Protein AF-A0A2V1BWE8-F1 (afdb_monomer)

Solvent-accessible surface area (backbone atoms only — not comparable to full-atom values): 7478 Å² total; per-residue (Å²): 135,86,76,76,65,82,49,94,51,62,99,53,79,58,57,73,49,48,70,70,67,67,55,88,80,83,88,71,53,94,85,69,56,86,77,51,71,65,48,52,50,46,50,53,45,42,48,61,70,50,48,47,54,54,51,49,56,52,59,59,64,39,34,48,98,87,66,50,73,55,59,67,68,60,49,45,49,52,49,52,51,44,38,73,65,61,58,48,68,69,42,48,49,56,49,47,53,55,51,43,51,57,38,49,76,74,64,41,69,82,42,75,86,59,66,65,85,87,81,117

Mean predicted aligned error: 5.53 Å

Radius of gyration: 17.34 Å; Cα contacts (8 Å, |Δi|>4): 64; chains: 1; bounding box: 42×36×48 Å

pLDDT: mean 88.16, std 9.38, range [48.22, 97.56]

Secondary structure (DSSP, 8-state):
-----S-TTTT---HHHIIIII-------TT-PPPPHHHHHHHHHIIIIIIHHHHHHHHHHTB-TTSPBPPHHHHHHHHHHHHHHHSSHHHHHHHHHHHHHHHHHTT-GGGTT---TT--

Sequence (120 aa):
MEADTRGQRWGWADFLEWDKMIGTVLVVRQDKKALTSPQVEALAKFCRFELCPAMGELSESFYDSSGEKRDEKDIQKAKEEFIKTRVGKEAFEKYFNTFKEQKLDIGDGAWEYAVSPYWL

Structure (mmCIF, N/CA/C/O backbone):
data_AF-A0A2V1BWE8-F1
#
_entry.id   AF-A0A2V1BWE8-F1
#
loop_
_atom_site.group_PDB
_atom_site.id
_atom_site.type_symbol
_atom_site.label_atom_id
_atom_site.label_alt_id
_atom_site.label_comp_id
_atom_site.label_asym_id
_atom_site.label_entity_id
_atom_site.label_seq_id
_atom_site.pdbx_PDB_ins_code
_atom_site.Cartn_x
_atom_site.Cartn_y
_atom_site.Cartn_z
_atom_site.occupancy
_atom_site.B_iso_or_equiv
_atom_site.auth_seq_id
_atom_site.auth_comp_id
_atom_site.auth_asym_id
_atom_site.auth_atom_id
_atom_site.pdbx_PDB_model_num
ATOM 1 N N . MET A 1 1 ? 12.390 -1.426 6.947 1.00 48.22 1 MET A N 1
ATOM 2 C CA . MET A 1 1 ? 12.119 -2.606 6.106 1.00 48.22 1 MET A CA 1
ATOM 3 C C . MET A 1 1 ? 12.724 -2.288 4.757 1.00 48.22 1 MET A C 1
ATOM 5 O O . MET A 1 1 ? 12.282 -1.328 4.142 1.00 48.22 1 MET A O 1
ATOM 9 N N . GLU A 1 2 ? 13.796 -2.970 4.370 1.00 56.38 2 GLU A N 1
ATOM 10 C CA . GLU A 1 2 ? 14.345 -2.830 3.020 1.00 56.38 2 GLU A CA 1
ATOM 11 C C . GLU A 1 2 ? 13.552 -3.774 2.120 1.00 56.38 2 GLU A C 1
ATOM 13 O O . GLU A 1 2 ? 13.494 -4.975 2.378 1.00 56.38 2 GLU A O 1
ATOM 18 N N . ALA A 1 3 ? 12.849 -3.221 1.135 1.00 67.00 3 ALA A N 1
ATOM 19 C CA . ALA A 1 3 ? 12.175 -4.027 0.131 1.00 67.00 3 ALA A CA 1
ATOM 20 C C . ALA A 1 3 ? 13.211 -4.468 -0.909 1.00 67.00 3 ALA A C 1
ATOM 22 O O . ALA A 1 3 ? 13.966 -3.635 -1.414 1.00 67.00 3 ALA A O 1
ATOM 23 N N . ASP A 1 4 ? 13.244 -5.762 -1.228 1.00 74.00 4 ASP A N 1
ATOM 24 C CA . ASP A 1 4 ? 14.089 -6.267 -2.308 1.00 74.00 4 ASP A CA 1
ATOM 25 C C . ASP A 1 4 ? 13.578 -5.719 -3.640 1.00 74.00 4 ASP A C 1
ATOM 27 O O . ASP A 1 4 ? 12.518 -6.099 -4.128 1.00 74.00 4 ASP A O 1
ATOM 31 N N . THR A 1 5 ? 14.333 -4.790 -4.210 1.00 74.31 5 THR A N 1
ATOM 32 C CA . THR A 1 5 ? 14.067 -4.139 -5.497 1.00 74.31 5 THR A CA 1
ATOM 33 C C . THR A 1 5 ? 14.746 -4.848 -6.668 1.00 74.31 5 THR A C 1
ATOM 35 O O . THR A 1 5 ? 14.326 -4.682 -7.817 1.00 74.31 5 THR A O 1
ATOM 38 N N . ARG A 1 6 ? 15.743 -5.692 -6.377 1.00 72.94 6 ARG A N 1
ATOM 39 C CA . ARG A 1 6 ? 16.595 -6.373 -7.362 1.00 72.94 6 ARG A CA 1
ATOM 40 C C . ARG A 1 6 ? 16.030 -7.720 -7.801 1.00 72.94 6 ARG A C 1
ATOM 42 O O . ARG A 1 6 ? 16.449 -8.249 -8.828 1.00 72.94 6 ARG A O 1
ATOM 49 N N . GLY A 1 7 ? 15.078 -8.272 -7.051 1.00 70.94 7 GLY A N 1
ATOM 50 C CA . GLY A 1 7 ? 14.381 -9.498 -7.416 1.00 70.94 7 GLY A CA 1
ATOM 51 C C . GLY A 1 7 ? 13.729 -9.417 -8.803 1.00 70.94 7 GLY A C 1
ATOM 52 O O . GLY A 1 7 ? 12.993 -8.479 -9.120 1.00 70.94 7 GLY A O 1
ATOM 53 N N .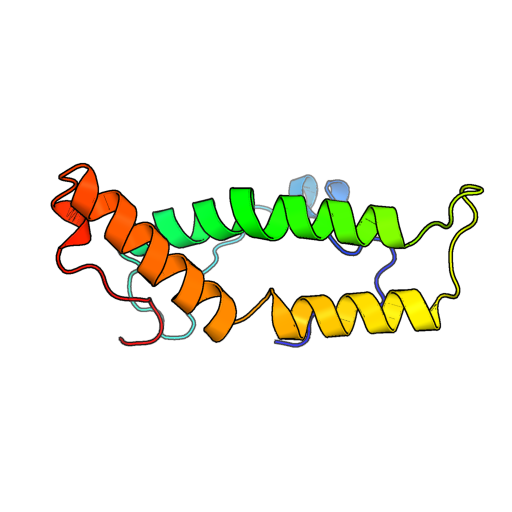 GLN A 1 8 ? 13.944 -10.449 -9.626 1.00 66.69 8 GLN A N 1
ATOM 54 C CA . GLN A 1 8 ? 13.317 -10.580 -10.953 1.00 66.69 8 GLN A CA 1
ATOM 55 C C . GLN A 1 8 ? 11.786 -10.698 -10.889 1.00 66.69 8 GLN A C 1
ATOM 57 O O . GLN A 1 8 ? 11.110 -10.462 -11.885 1.00 66.69 8 GLN A O 1
ATOM 62 N N . ARG A 1 9 ? 11.237 -11.045 -9.720 1.00 70.00 9 ARG A N 1
ATOM 63 C CA . ARG A 1 9 ? 9.796 -11.196 -9.465 1.00 70.00 9 ARG A CA 1
ATOM 64 C C . ARG A 1 9 ? 9.221 -10.046 -8.640 1.00 70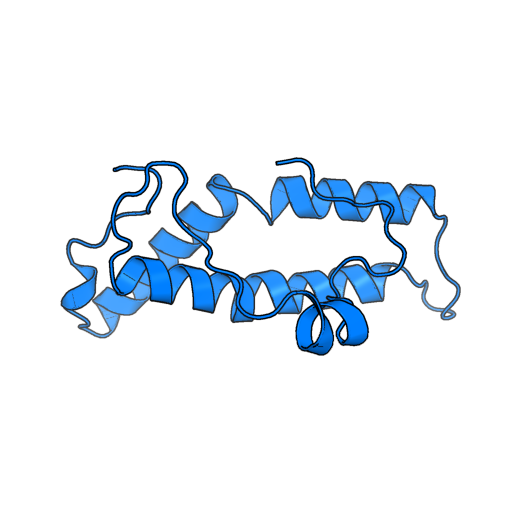.00 9 ARG A C 1
ATOM 66 O O . ARG A 1 9 ? 8.266 -10.232 -7.898 1.00 70.00 9 ARG A O 1
ATOM 73 N N . TRP A 1 10 ? 9.817 -8.860 -8.732 1.00 73.06 10 TRP A N 1
ATOM 74 C CA . TRP A 1 10 ? 9.333 -7.683 -8.014 1.00 73.06 10 TRP A CA 1
ATOM 75 C C . TRP A 1 10 ? 7.833 -7.450 -8.266 1.00 73.06 10 TRP A C 1
ATOM 77 O O . TRP A 1 10 ? 7.396 -7.438 -9.415 1.00 73.06 10 TRP A O 1
ATOM 87 N N . GLY A 1 11 ? 7.054 -7.303 -7.191 1.00 70.75 11 GLY A N 1
ATOM 88 C CA . GLY A 1 11 ? 5.592 -7.166 -7.253 1.00 70.75 11 GLY A CA 1
ATOM 89 C C . GLY A 1 11 ? 4.808 -8.485 -7.328 1.00 70.75 11 GLY A C 1
ATOM 90 O O . GLY A 1 11 ? 3.581 -8.454 -7.267 1.00 70.75 11 GLY A O 1
ATOM 91 N N . TRP A 1 12 ? 5.484 -9.635 -7.401 1.00 73.12 12 TRP A N 1
ATOM 92 C CA . TRP A 1 12 ? 4.863 -10.958 -7.471 1.00 73.12 12 TRP A CA 1
ATOM 93 C C . TRP A 1 12 ? 5.369 -11.868 -6.354 1.00 73.12 12 TRP A C 1
ATOM 95 O O . TRP A 1 12 ? 6.567 -11.952 -6.086 1.00 73.12 12 TRP A O 1
ATOM 105 N N . ALA A 1 13 ? 4.451 -12.596 -5.723 1.00 74.12 13 ALA A N 1
ATOM 106 C CA . ALA A 1 13 ? 4.822 -13.702 -4.853 1.00 74.12 13 ALA A CA 1
ATOM 107 C C . ALA A 1 13 ? 5.234 -14.910 -5.708 1.00 74.12 13 ALA A C 1
ATOM 109 O O . ALA A 1 13 ? 4.624 -15.188 -6.744 1.00 74.12 13 ALA A O 1
ATOM 110 N N . ASP A 1 14 ? 6.253 -15.655 -5.277 1.00 79.44 14 ASP A N 1
ATOM 111 C CA . ASP A 1 14 ? 6.498 -16.988 -5.827 1.00 79.44 14 ASP A CA 1
ATOM 112 C C . ASP A 1 14 ? 5.386 -17.928 -5.353 1.00 79.44 14 ASP A C 1
ATOM 114 O O . ASP A 1 14 ? 5.486 -18.508 -4.280 1.00 79.44 14 ASP A O 1
ATOM 118 N N . PHE A 1 15 ? 4.321 -18.091 -6.136 1.00 74.62 15 PHE A N 1
ATOM 119 C CA . PHE A 1 15 ? 3.197 -18.945 -5.744 1.00 74.62 15 PHE A CA 1
ATOM 120 C C . PHE A 1 15 ? 3.600 -20.399 -5.466 1.00 74.62 15 PHE A C 1
ATOM 122 O O . PHE A 1 15 ? 2.961 -21.053 -4.650 1.00 74.62 15 PHE A O 1
ATOM 129 N N . LEU A 1 16 ? 4.661 -20.929 -6.090 1.00 80.50 16 LEU A N 1
ATOM 130 C CA . LEU A 1 16 ? 5.110 -22.291 -5.786 1.00 80.50 16 LEU A CA 1
ATOM 131 C C . LEU A 1 16 ? 5.681 -22.383 -4.373 1.00 80.50 16 LEU A C 1
ATOM 133 O O . LEU A 1 16 ? 5.454 -23.380 -3.695 1.00 80.50 16 LEU A O 1
ATOM 137 N N . GLU A 1 17 ? 6.398 -21.357 -3.931 1.00 82.75 17 GLU A N 1
ATOM 138 C CA . GLU A 1 17 ? 6.963 -21.291 -2.587 1.00 82.75 17 GLU A CA 1
ATOM 139 C C . GLU A 1 17 ? 5.904 -20.875 -1.553 1.00 82.75 17 GLU A C 1
ATOM 141 O O . GLU A 1 17 ? 5.725 -21.538 -0.529 1.00 82.75 17 GLU A O 1
ATOM 146 N N . TRP A 1 18 ? 5.145 -19.822 -1.853 1.00 79.31 18 TRP A N 1
ATOM 147 C CA . TRP A 1 18 ? 4.166 -19.227 -0.949 1.00 79.31 18 TRP A CA 1
ATOM 148 C C . TRP A 1 18 ? 2.938 -20.117 -0.726 1.00 79.31 18 TRP A C 1
ATOM 150 O O . TRP A 1 18 ? 2.541 -20.278 0.426 1.00 79.31 18 TRP A O 1
ATOM 160 N N . ASP A 1 19 ? 2.391 -20.769 -1.762 1.00 77.31 19 ASP A N 1
ATOM 161 C CA . ASP A 1 19 ? 1.211 -21.632 -1.583 1.00 77.31 19 ASP A CA 1
ATOM 162 C C . ASP A 1 19 ? 1.567 -23.034 -1.073 1.00 77.31 19 ASP A C 1
ATOM 164 O O . ASP A 1 19 ? 0.754 -23.658 -0.389 1.00 77.31 19 ASP A O 1
ATOM 168 N N . LYS A 1 20 ? 2.749 -23.573 -1.413 1.00 80.00 20 LYS A N 1
ATOM 169 C CA . LYS A 1 20 ? 3.077 -24.984 -1.114 1.00 80.00 20 LYS A CA 1
ATOM 170 C C . LYS A 1 20 ? 4.012 -25.180 0.072 1.00 80.00 20 LYS A C 1
ATOM 172 O O . LYS A 1 20 ? 3.932 -26.229 0.704 1.00 80.00 20 LYS A O 1
ATOM 177 N N . MET A 1 21 ? 4.907 -24.230 0.347 1.00 83.38 21 MET A N 1
ATOM 178 C CA . MET A 1 21 ? 5.994 -24.421 1.317 1.00 83.38 21 MET A CA 1
ATOM 179 C C . MET A 1 21 ? 5.848 -23.539 2.557 1.00 83.38 21 MET A C 1
ATOM 181 O O . MET A 1 21 ? 6.009 -24.035 3.669 1.00 83.38 21 MET A O 1
ATOM 185 N N . ILE A 1 22 ? 5.552 -22.246 2.384 1.00 80.62 22 ILE A N 1
ATOM 186 C CA . ILE A 1 22 ? 5.542 -21.270 3.490 1.00 80.62 22 ILE A CA 1
ATOM 187 C C . ILE A 1 22 ? 4.300 -21.431 4.386 1.00 80.62 22 ILE A C 1
ATOM 189 O O . ILE A 1 22 ? 4.386 -21.235 5.599 1.00 80.62 22 ILE A O 1
ATOM 193 N N . GLY A 1 23 ? 3.158 -21.834 3.819 1.00 79.94 23 GLY A N 1
ATOM 194 C CA . GLY A 1 23 ? 1.907 -21.989 4.563 1.00 79.94 23 GLY A CA 1
ATOM 195 C C . GLY A 1 23 ? 1.317 -20.646 5.015 1.00 79.94 23 GLY A C 1
ATOM 196 O O . GLY A 1 23 ? 1.433 -19.633 4.328 1.00 79.94 23 GLY A O 1
ATOM 197 N N . THR A 1 24 ? 0.640 -20.621 6.167 1.00 81.56 24 THR A N 1
ATOM 198 C CA . THR A 1 24 ? -0.059 -19.418 6.650 1.00 81.56 24 THR A CA 1
ATOM 199 C C . THR A 1 24 ? 0.912 -18.362 7.174 1.00 81.56 24 THR A C 1
ATOM 201 O O . THR A 1 24 ? 1.599 -18.579 8.172 1.00 81.56 24 THR A O 1
ATOM 204 N N . VAL A 1 25 ? 0.884 -17.169 6.576 1.00 77.50 25 VAL A N 1
ATOM 205 C CA . VAL A 1 25 ? 1.633 -16.002 7.060 1.00 77.50 25 VAL A CA 1
ATOM 206 C C . VAL A 1 25 ? 0.733 -15.100 7.895 1.00 77.50 25 VAL A C 1
ATOM 208 O O . VAL A 1 25 ? -0.272 -14.574 7.419 1.00 77.50 25 VAL A O 1
ATOM 211 N N . LEU A 1 26 ? 1.114 -14.902 9.156 1.00 79.38 26 LEU A N 1
ATOM 212 C CA . LEU A 1 26 ? 0.448 -13.972 10.062 1.00 79.38 26 LEU A CA 1
ATOM 213 C C . LEU A 1 26 ? 1.198 -12.641 10.069 1.00 79.38 26 LEU A C 1
ATOM 215 O O . LEU A 1 26 ? 2.315 -12.544 10.575 1.00 79.38 26 LEU A O 1
ATOM 219 N N . VAL A 1 27 ? 0.564 -11.605 9.526 1.00 75.25 27 VAL A N 1
ATOM 220 C CA . VAL A 1 27 ? 1.078 -10.236 9.596 1.00 75.25 27 VAL A CA 1
ATOM 221 C C . VAL A 1 27 ? 0.527 -9.582 10.855 1.00 75.25 27 VAL A C 1
ATOM 223 O O . VAL A 1 27 ? -0.683 -9.440 11.017 1.00 75.25 27 VAL A O 1
ATOM 226 N N . VAL A 1 28 ? 1.423 -9.185 11.754 1.00 82.31 28 VAL A N 1
ATOM 227 C CA . VAL A 1 28 ? 1.075 -8.497 13.001 1.00 82.31 28 VAL A CA 1
ATOM 228 C C . VAL A 1 28 ? 1.698 -7.110 13.018 1.00 82.31 28 V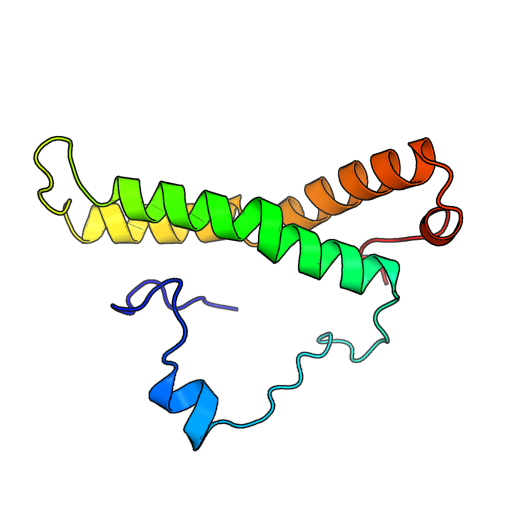AL A C 1
ATOM 230 O O . VAL A 1 28 ? 2.783 -6.896 12.472 1.00 82.31 28 VAL A O 1
ATOM 233 N N . ARG A 1 29 ? 1.034 -6.157 13.678 1.00 86.62 29 ARG A N 1
ATOM 234 C CA . ARG A 1 29 ? 1.670 -4.877 14.000 1.00 86.62 29 ARG A CA 1
ATOM 235 C C . ARG A 1 29 ? 2.936 -5.126 14.816 1.00 86.62 29 ARG A C 1
ATOM 237 O O . ARG A 1 29 ? 2.960 -5.995 15.688 1.00 86.62 29 ARG A O 1
ATOM 244 N N . GLN A 1 30 ? 3.967 -4.322 14.570 1.00 84.62 30 GLN A N 1
ATOM 245 C CA . GLN A 1 30 ? 5.257 -4.440 15.255 1.00 84.62 30 GLN A CA 1
ATOM 246 C C . GLN A 1 30 ? 5.131 -4.292 16.781 1.00 84.62 30 GLN A C 1
ATOM 248 O O . GLN A 1 30 ? 5.822 -4.977 17.531 1.00 84.62 30 GLN A O 1
ATOM 253 N N . ASP A 1 31 ? 4.219 -3.436 17.238 1.00 89.00 31 ASP A N 1
ATOM 254 C CA . ASP A 1 31 ? 3.919 -3.207 18.655 1.00 89.00 31 ASP A CA 1
ATOM 255 C C . ASP A 1 31 ? 2.956 -4.240 19.265 1.00 89.00 31 ASP A C 1
ATOM 257 O O . ASP A 1 31 ? 2.609 -4.140 20.441 1.00 89.00 31 ASP A O 1
ATOM 261 N N . LYS A 1 32 ? 2.520 -5.232 18.476 1.00 88.06 32 LYS A N 1
ATOM 262 C CA . LYS A 1 32 ? 1.573 -6.292 18.853 1.00 88.06 32 LYS A CA 1
ATOM 263 C C . LYS A 1 32 ? 0.211 -5.784 19.336 1.00 88.06 32 LYS A C 1
ATOM 265 O O . LYS A 1 32 ? -0.546 -6.554 19.928 1.00 88.06 32 LYS A O 1
ATOM 270 N N . LYS A 1 33 ? -0.132 -4.518 19.086 1.00 87.25 33 LYS A N 1
ATOM 271 C CA . LYS A 1 33 ? -1.473 -4.008 19.380 1.00 87.25 33 LYS A CA 1
ATOM 272 C C . LYS A 1 33 ? -2.476 -4.568 18.379 1.00 87.25 33 LYS A C 1
ATOM 274 O O . LYS A 1 33 ? -2.136 -4.887 17.238 1.00 87.25 33 LYS A O 1
ATOM 279 N N . ALA A 1 34 ? -3.728 -4.670 18.813 1.00 88.94 34 ALA A N 1
ATOM 280 C CA . ALA A 1 34 ? -4.813 -5.066 17.932 1.00 88.94 34 ALA A CA 1
ATOM 281 C C . ALA A 1 34 ? -4.994 -4.034 16.806 1.00 88.94 34 ALA A C 1
ATOM 283 O O . ALA A 1 34 ? -4.890 -2.824 17.024 1.00 88.94 34 ALA A O 1
ATOM 284 N N . LEU A 1 35 ? -5.272 -4.524 15.599 1.00 90.19 35 LEU A N 1
ATOM 285 C CA . LEU A 1 35 ? -5.795 -3.701 14.515 1.00 90.19 35 LEU A CA 1
ATOM 286 C C . LEU A 1 35 ? -7.313 -3.623 14.654 1.00 90.19 35 LEU A C 1
ATOM 288 O O . LEU A 1 35 ? -7.970 -4.639 14.883 1.00 90.19 35 LEU A O 1
ATOM 292 N N . THR A 1 36 ? -7.870 -2.427 14.508 1.00 92.56 36 THR A N 1
ATOM 293 C CA . THR A 1 36 ? -9.325 -2.246 14.455 1.00 92.56 36 THR 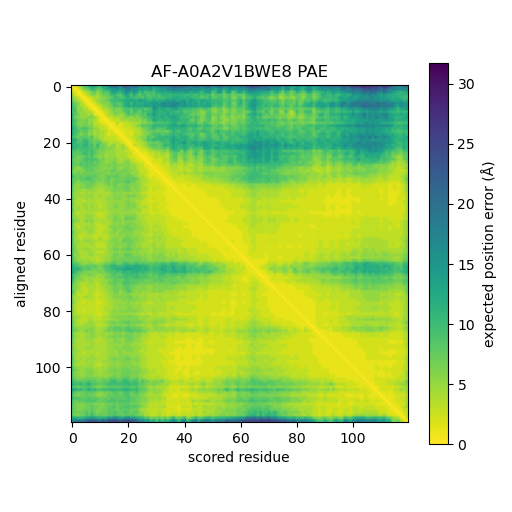A CA 1
ATOM 294 C C . THR A 1 36 ? -9.862 -2.600 13.067 1.00 92.56 36 THR A C 1
ATOM 296 O O . THR A 1 36 ? -9.117 -2.566 12.084 1.00 92.56 36 THR A O 1
ATOM 299 N N . SER A 1 37 ? -11.161 -2.896 12.950 1.00 93.19 37 SER A N 1
ATOM 300 C CA . SER A 1 37 ? -11.776 -3.189 11.646 1.00 93.19 37 SER A CA 1
ATOM 301 C C . SER A 1 37 ? -11.549 -2.075 10.607 1.00 93.19 37 SER A C 1
ATOM 303 O O . SER A 1 37 ? -11.125 -2.414 9.503 1.00 93.19 37 SER A O 1
ATOM 305 N N . PRO A 1 38 ? -11.692 -0.768 10.933 1.00 95.19 38 PRO A N 1
ATOM 306 C CA . PRO A 1 38 ? -11.356 0.312 9.997 1.00 95.19 38 PRO A CA 1
ATOM 307 C C . PRO A 1 38 ? -9.892 0.313 9.538 1.00 95.19 38 PRO A C 1
ATOM 309 O O . PRO A 1 38 ? -9.604 0.586 8.376 1.00 95.19 38 PRO A O 1
ATOM 312 N N . GLN A 1 39 ? -8.946 -0.027 10.422 1.00 93.81 39 GLN A N 1
ATOM 313 C CA . GLN A 1 39 ? -7.523 -0.096 10.0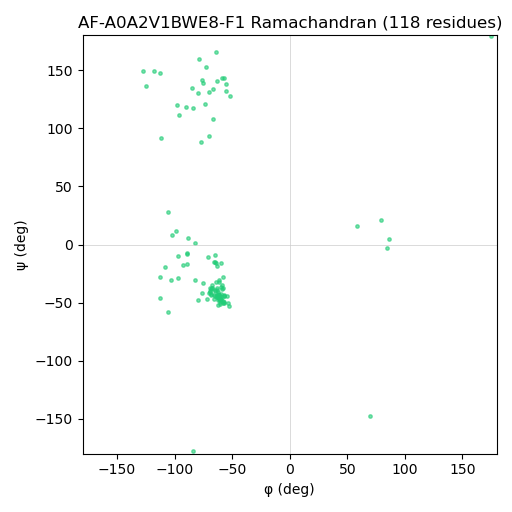65 1.00 93.81 39 GLN A CA 1
ATOM 314 C C . GLN A 1 39 ? -7.238 -1.246 9.097 1.00 93.81 39 GLN A C 1
ATOM 316 O O . GLN A 1 39 ? -6.503 -1.059 8.128 1.00 93.81 39 GLN A O 1
ATOM 321 N N . VAL A 1 40 ? -7.834 -2.418 9.339 1.00 92.62 40 VAL A N 1
ATOM 322 C CA . VAL A 1 40 ? -7.718 -3.571 8.433 1.00 92.62 40 VAL A CA 1
ATOM 323 C C . VAL A 1 40 ? -8.371 -3.264 7.088 1.00 92.62 40 VAL A C 1
ATOM 325 O O . VAL A 1 40 ? -7.774 -3.536 6.047 1.00 92.62 40 VAL A O 1
ATOM 328 N N . GLU A 1 41 ? -9.563 -2.663 7.095 1.00 95.25 41 GLU A N 1
ATOM 329 C CA . GLU A 1 41 ? -10.261 -2.283 5.869 1.00 95.25 41 GLU A CA 1
ATOM 330 C C . GLU A 1 41 ? -9.439 -1.278 5.055 1.00 95.25 41 GLU A C 1
ATOM 332 O O . GLU A 1 41 ? -9.179 -1.530 3.879 1.00 95.25 41 GLU A O 1
ATOM 337 N N . ALA A 1 42 ? -8.970 -0.188 5.672 1.00 96.12 42 ALA A N 1
ATOM 338 C CA . ALA A 1 42 ? -8.133 0.801 4.996 1.00 96.12 42 ALA A CA 1
ATOM 339 C C . ALA A 1 42 ? -6.871 0.167 4.403 1.00 96.12 42 ALA A C 1
ATOM 341 O O . ALA A 1 42 ? -6.534 0.448 3.257 1.00 96.12 42 ALA A O 1
ATOM 342 N N . LEU A 1 43 ? -6.185 -0.709 5.147 1.00 93.75 43 LEU A N 1
ATOM 343 C CA . LEU A 1 43 ? -4.986 -1.389 4.656 1.00 93.75 43 LEU A CA 1
ATOM 344 C C . LEU A 1 43 ? -5.290 -2.276 3.445 1.00 93.75 43 LEU A C 1
ATOM 346 O O . LEU A 1 43 ? -4.601 -2.188 2.429 1.00 93.75 43 LEU A O 1
ATOM 350 N N . ALA A 1 44 ? -6.340 -3.094 3.520 1.00 93.75 44 ALA A N 1
ATOM 351 C CA . ALA A 1 44 ? -6.738 -3.960 2.417 1.00 93.75 44 ALA A CA 1
ATOM 352 C C . ALA A 1 44 ? -7.116 -3.148 1.168 1.00 93.75 44 ALA A C 1
ATOM 354 O O . ALA A 1 44 ? -6.705 -3.486 0.054 1.00 93.75 44 ALA A O 1
ATOM 355 N N . LYS A 1 45 ? -7.868 -2.056 1.348 1.00 96.31 45 LYS A N 1
ATOM 356 C CA . LYS A 1 45 ? -8.287 -1.176 0.255 1.00 96.31 45 LYS A CA 1
ATOM 357 C C . LYS A 1 45 ? -7.112 -0.397 -0.339 1.00 96.31 45 LYS A C 1
ATOM 359 O O . LYS A 1 45 ? -7.007 -0.355 -1.559 1.00 96.31 45 LYS A O 1
ATOM 364 N N . PHE A 1 46 ? -6.191 0.109 0.480 1.00 96.00 46 PHE A N 1
ATOM 365 C CA . PHE A 1 46 ? -4.962 0.760 0.023 1.00 96.00 46 PHE A CA 1
ATOM 366 C C . PHE A 1 46 ? -4.122 -0.179 -0.848 1.00 96.00 46 PHE A C 1
ATOM 368 O O . PHE A 1 46 ? -3.769 0.155 -1.977 1.00 96.00 46 PHE A O 1
ATOM 375 N N . CYS A 1 47 ? -3.869 -1.404 -0.379 1.00 92.88 47 CYS A N 1
ATOM 376 C CA . CYS A 1 47 ? -3.122 -2.388 -1.158 1.00 92.88 47 CYS A CA 1
ATOM 377 C C . CYS A 1 47 ? -3.825 -2.729 -2.481 1.00 92.88 47 CYS A C 1
ATOM 379 O O . CYS A 1 47 ? -3.183 -2.799 -3.529 1.00 92.88 47 CYS A O 1
ATOM 381 N N . ARG A 1 48 ? -5.148 -2.939 -2.445 1.00 93.12 48 ARG A N 1
ATOM 382 C CA . ARG A 1 48 ? -5.912 -3.400 -3.611 1.00 93.12 48 ARG A CA 1
ATOM 383 C C . ARG A 1 48 ? -6.168 -2.311 -4.649 1.00 93.12 48 ARG A C 1
ATOM 385 O O . ARG A 1 48 ? -6.111 -2.619 -5.835 1.00 93.12 48 ARG A O 1
ATOM 392 N N . PHE A 1 49 ? -6.507 -1.102 -4.216 1.00 94.44 49 PHE A N 1
ATOM 393 C CA . PHE A 1 49 ? -7.025 -0.044 -5.087 1.00 94.44 49 PHE A CA 1
ATOM 394 C C . PHE A 1 49 ? -6.034 1.094 -5.331 1.00 94.44 49 PHE A C 1
ATOM 396 O O . PHE A 1 49 ? -6.179 1.771 -6.338 1.00 94.44 49 PHE A O 1
ATOM 403 N N . GLU A 1 50 ? -5.009 1.264 -4.491 1.00 94.25 50 GLU A N 1
ATOM 404 C CA . GLU A 1 50 ? -3.953 2.260 -4.726 1.00 94.25 50 GLU A CA 1
ATOM 405 C C . GLU A 1 50 ? -2.658 1.594 -5.192 1.00 94.25 50 GLU A C 1
ATOM 407 O O . GLU A 1 50 ? -2.155 1.880 -6.278 1.00 94.25 50 GLU A O 1
ATOM 412 N N . LEU A 1 51 ? -2.113 0.670 -4.392 1.00 92.94 51 LEU A N 1
ATOM 413 C CA . LEU A 1 51 ? -0.793 0.103 -4.672 1.00 92.94 51 LEU A CA 1
ATOM 414 C C . LEU A 1 51 ? -0.804 -0.835 -5.877 1.00 92.94 51 LEU A C 1
ATOM 416 O O . LEU A 1 51 ? 0.075 -0.736 -6.725 1.00 92.94 51 LEU A O 1
ATOM 420 N N . CYS A 1 52 ? -1.770 -1.753 -5.958 1.00 90.81 52 CYS A N 1
ATOM 421 C CA . CYS A 1 52 ? -1.813 -2.747 -7.031 1.00 90.81 52 CYS A CA 1
ATOM 422 C C . CYS A 1 52 ? -1.918 -2.111 -8.434 1.00 90.81 52 CYS A C 1
ATOM 424 O O . CYS A 1 52 ? -1.096 -2.473 -9.277 1.00 90.81 52 CYS A O 1
ATOM 426 N N . PRO A 1 53 ? -2.813 -1.134 -8.693 1.00 92.56 53 PRO A N 1
ATOM 427 C CA . PRO A 1 53 ? -2.832 -0.426 -9.973 1.00 92.56 53 PRO A CA 1
ATOM 428 C C . PRO A 1 53 ? -1.537 0.342 -10.249 1.00 92.56 53 PRO A C 1
ATOM 430 O O . PRO A 1 53 ? -0.958 0.187 -11.321 1.00 92.56 53 PRO A O 1
ATOM 433 N N . ALA A 1 54 ? -1.019 1.084 -9.264 1.00 93.69 54 ALA A N 1
ATOM 434 C CA . ALA A 1 54 ? 0.201 1.872 -9.439 1.00 93.69 54 ALA A CA 1
ATOM 435 C C . ALA A 1 54 ? 1.444 0.996 -9.705 1.00 93.69 54 ALA A C 1
ATOM 437 O O . ALA A 1 54 ? 2.344 1.396 -10.441 1.00 93.69 54 ALA A O 1
ATOM 438 N N . MET A 1 55 ? 1.500 -0.215 -9.138 1.00 91.19 55 MET A N 1
ATOM 439 C CA . MET A 1 55 ? 2.532 -1.205 -9.474 1.00 91.19 55 MET A CA 1
ATOM 440 C C . MET A 1 55 ? 2.384 -1.730 -10.908 1.00 91.19 55 MET A C 1
ATOM 442 O O . MET A 1 55 ? 3.397 -2.002 -11.553 1.00 91.19 55 MET A O 1
ATOM 446 N N . GLY A 1 56 ? 1.152 -1.870 -11.408 1.00 90.38 56 GLY A N 1
ATOM 447 C CA . GLY A 1 56 ? 0.874 -2.221 -12.803 1.00 90.38 56 GLY A CA 1
ATOM 448 C C . GLY A 1 56 ? 1.403 -1.159 -13.765 1.00 90.38 56 GLY A C 1
ATOM 449 O O . GLY A 1 56 ? 2.221 -1.474 -14.623 1.00 90.38 56 GLY A O 1
ATOM 450 N N . GLU A 1 57 ? 1.042 0.105 -13.535 1.00 92.81 57 GLU A N 1
ATOM 451 C CA . GLU A 1 57 ? 1.530 1.254 -14.316 1.00 92.81 57 GLU A CA 1
ATOM 452 C C . GLU A 1 57 ? 3.063 1.353 -14.298 1.00 92.81 57 GLU A C 1
ATOM 454 O O . GLU A 1 57 ? 3.704 1.558 -15.331 1.00 92.81 57 GLU A O 1
ATOM 459 N N . LEU A 1 58 ? 3.679 1.153 -13.127 1.00 92.62 58 LEU A N 1
ATOM 460 C CA . LEU A 1 58 ? 5.134 1.112 -13.014 1.00 92.62 58 LEU A CA 1
ATOM 461 C C . LEU A 1 58 ? 5.725 -0.036 -13.843 1.00 92.62 58 LEU A C 1
ATOM 463 O O . LEU A 1 58 ? 6.720 0.163 -14.535 1.00 92.62 58 LEU A O 1
ATOM 467 N N . SER A 1 59 ? 5.123 -1.222 -13.793 1.00 90.06 59 SER A N 1
ATOM 468 C CA . SER A 1 59 ? 5.60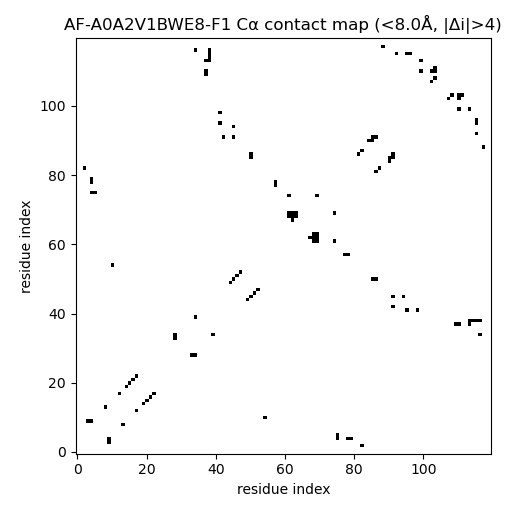6 -2.384 -14.544 1.00 90.06 59 SER A CA 1
ATOM 469 C C . SER A 1 59 ? 5.512 -2.175 -16.055 1.00 90.06 59 SER A C 1
ATOM 471 O O . SER A 1 59 ? 6.432 -2.550 -16.779 1.00 90.06 59 SER A O 1
ATOM 473 N N . GLU A 1 60 ? 4.443 -1.539 -16.535 1.00 90.81 60 GLU A N 1
ATOM 474 C CA . GLU A 1 60 ? 4.293 -1.150 -17.942 1.00 90.81 60 GLU A CA 1
ATOM 475 C C . GLU A 1 60 ? 5.367 -0.137 -18.357 1.00 90.81 60 GLU A C 1
ATOM 477 O O . GLU A 1 60 ? 5.937 -0.242 -19.443 1.00 90.81 60 GLU A O 1
ATOM 482 N N . SER A 1 61 ? 5.730 0.787 -17.460 1.00 91.19 61 SER A N 1
ATOM 483 C CA . SER A 1 61 ? 6.767 1.794 -17.716 1.00 91.19 61 SER A CA 1
ATOM 484 C C . SER A 1 61 ? 8.177 1.219 -17.912 1.00 91.19 61 SER A C 1
ATOM 486 O O . SER A 1 61 ? 9.055 1.920 -18.421 1.00 91.19 61 SER A O 1
ATOM 488 N N . PHE A 1 62 ? 8.413 -0.046 -17.542 1.00 91.94 62 PHE A N 1
ATOM 489 C CA . PHE A 1 62 ? 9.697 -0.727 -17.748 1.00 91.94 62 PHE A CA 1
ATOM 490 C C . PHE A 1 62 ? 9.987 -1.047 -19.212 1.00 91.94 62 PHE A C 1
ATOM 492 O O . PHE A 1 62 ? 11.122 -1.403 -19.530 1.00 91.94 62 PHE A O 1
ATOM 499 N N . TYR A 1 63 ? 9.000 -0.899 -20.090 1.00 92.62 63 TYR A N 1
ATOM 500 C CA . TYR A 1 63 ? 9.142 -1.088 -21.525 1.00 92.62 63 TYR A CA 1
ATOM 501 C C . TYR A 1 63 ? 8.961 0.254 -22.239 1.00 92.62 63 TYR A C 1
ATOM 503 O O . TYR A 1 63 ? 8.264 1.155 -21.762 1.00 92.62 63 TYR A O 1
ATOM 511 N N . ASP A 1 64 ? 9.657 0.443 -23.353 1.00 91.06 64 ASP A N 1
ATOM 512 C CA . ASP A 1 64 ? 9.442 1.602 -24.214 1.00 91.06 64 ASP A CA 1
ATOM 513 C C . ASP A 1 64 ? 8.281 1.375 -25.199 1.00 91.06 64 ASP A C 1
ATOM 515 O O . ASP A 1 64 ? 7.609 0.343 -25.186 1.00 91.06 64 ASP A O 1
ATOM 519 N N . SER A 1 65 ? 8.018 2.355 -26.067 1.00 91.00 65 SER A N 1
ATOM 520 C CA . SER A 1 65 ? 6.925 2.274 -27.043 1.00 91.00 65 SER A CA 1
ATOM 521 C C . SER A 1 65 ? 7.116 1.192 -28.112 1.00 91.00 65 SER A C 1
ATOM 523 O O . SER A 1 65 ? 6.152 0.857 -28.799 1.00 91.00 65 SER A O 1
ATOM 525 N N . SER A 1 66 ? 8.328 0.652 -28.266 1.00 91.06 66 SER A N 1
ATOM 526 C CA . SER A 1 66 ? 8.623 -0.481 -29.145 1.00 91.06 66 SER A CA 1
ATOM 527 C C . SER A 1 66 ? 8.471 -1.837 -28.444 1.00 91.06 66 SER A C 1
ATOM 529 O O . SER A 1 66 ? 8.486 -2.870 -29.111 1.00 91.06 66 SER A O 1
ATOM 531 N N . GLY A 1 67 ? 8.264 -1.838 -27.121 1.00 89.81 67 GLY A N 1
ATOM 532 C CA . GLY A 1 67 ? 8.192 -3.039 -26.291 1.00 89.81 67 GLY A CA 1
ATOM 533 C C . GLY A 1 67 ? 9.556 -3.528 -25.799 1.00 89.81 67 GLY A C 1
ATOM 534 O O . GLY A 1 67 ? 9.624 -4.568 -25.145 1.00 89.81 67 GLY A O 1
ATOM 535 N N . GLU A 1 68 ? 10.632 -2.791 -26.077 1.00 92.19 68 GLU A N 1
ATOM 536 C CA . GLU A 1 68 ? 11.969 -3.103 -25.578 1.00 92.19 68 GLU A CA 1
ATOM 537 C C . GLU A 1 68 ? 12.080 -2.739 -24.097 1.00 92.19 68 GLU A C 1
ATOM 539 O O . GLU A 1 68 ? 11.578 -1.708 -23.636 1.00 92.19 68 GLU A O 1
ATOM 544 N N . LYS A 1 69 ? 12.739 -3.610 -23.326 1.00 92.94 69 LYS A N 1
ATOM 545 C CA . LYS A 1 69 ? 12.951 -3.386 -21.894 1.00 92.94 69 LYS A CA 1
ATOM 546 C C . LYS A 1 69 ? 13.953 -2.243 -21.708 1.00 92.94 69 LYS A C 1
ATOM 548 O O . LYS A 1 69 ? 15.031 -2.250 -22.298 1.00 92.94 69 LYS A O 1
ATOM 553 N N . ARG A 1 70 ? 13.618 -1.284 -20.845 1.00 92.62 70 ARG A N 1
ATOM 554 C CA . ARG A 1 70 ? 14.510 -0.181 -20.460 1.00 92.62 70 ARG A CA 1
ATOM 555 C C . ARG A 1 70 ? 15.750 -0.680 -19.716 1.00 92.62 70 ARG A C 1
ATOM 557 O O . ARG A 1 70 ? 15.789 -1.810 -19.228 1.00 92.62 70 ARG A O 1
ATOM 564 N N . ASP A 1 71 ? 16.747 0.198 -19.596 1.00 93.69 71 ASP A N 1
ATOM 565 C CA . ASP A 1 71 ? 17.975 -0.089 -18.854 1.00 93.69 71 ASP A CA 1
ATOM 566 C C . ASP A 1 71 ? 17.672 -0.515 -17.408 1.00 93.69 71 ASP A C 1
ATOM 568 O O . ASP A 1 71 ? 16.827 0.064 -16.717 1.00 93.69 71 ASP A O 1
ATOM 572 N N . GLU A 1 72 ? 18.384 -1.537 -16.934 1.00 91.25 72 GLU A N 1
ATOM 573 C CA . GLU A 1 72 ? 18.141 -2.126 -15.616 1.00 91.25 72 GLU A CA 1
ATOM 574 C C . GLU A 1 72 ? 18.362 -1.112 -14.481 1.00 91.25 72 GLU A C 1
ATOM 576 O O . GLU A 1 72 ? 17.679 -1.180 -13.458 1.00 91.25 72 GLU A O 1
ATOM 581 N N . LYS A 1 73 ? 19.273 -0.140 -14.648 1.00 92.19 73 LYS A N 1
ATOM 582 C CA . LYS A 1 73 ? 19.503 0.907 -13.641 1.00 92.19 73 LYS A CA 1
ATOM 583 C C . LYS A 1 73 ? 18.323 1.866 -13.550 1.00 92.19 73 LYS A C 1
ATOM 585 O O . LYS A 1 73 ? 17.977 2.282 -12.444 1.00 92.19 73 LYS A O 1
ATOM 590 N N . ASP A 1 74 ? 17.697 2.189 -14.677 1.00 93.00 74 ASP A N 1
ATOM 591 C CA . ASP A 1 74 ? 16.519 3.057 -14.707 1.00 93.00 74 ASP A CA 1
ATOM 592 C C . ASP A 1 74 ? 15.317 2.363 -14.060 1.00 93.00 74 ASP A C 1
ATOM 594 O O . ASP A 1 74 ? 14.630 2.956 -13.227 1.00 93.00 74 ASP A O 1
ATOM 598 N N . ILE A 1 75 ? 15.113 1.078 -14.365 1.00 92.50 75 ILE A N 1
ATOM 599 C CA . ILE A 1 75 ? 14.074 0.247 -13.740 1.00 92.50 75 ILE A CA 1
ATOM 600 C C . ILE A 1 75 ? 14.288 0.157 -12.227 1.00 92.50 75 ILE A C 1
ATOM 602 O O . ILE A 1 75 ? 13.351 0.338 -11.447 1.00 92.50 75 ILE A O 1
ATOM 606 N N . GLN A 1 76 ? 15.524 -0.096 -11.796 1.00 91.56 76 GLN A N 1
ATOM 607 C CA . GLN A 1 76 ? 15.880 -0.170 -10.383 1.00 91.56 76 GLN A CA 1
ATOM 608 C C . GLN A 1 76 ? 15.577 1.148 -9.658 1.00 91.56 76 GLN A C 1
ATOM 610 O O . GLN A 1 76 ? 14.932 1.141 -8.608 1.00 91.56 76 GLN A O 1
ATOM 615 N N . LYS A 1 77 ? 15.983 2.280 -10.241 1.00 92.88 77 LYS A N 1
ATOM 616 C CA . LYS A 1 77 ? 15.704 3.609 -9.691 1.00 92.88 77 LYS A CA 1
ATOM 617 C C . LYS A 1 77 ? 14.199 3.867 -9.577 1.00 92.88 77 LYS A C 1
ATOM 619 O O . LYS A 1 77 ? 13.741 4.349 -8.543 1.00 92.88 77 LYS A O 1
ATOM 624 N N . ALA A 1 78 ? 13.425 3.493 -10.594 1.00 93.06 78 ALA A N 1
ATOM 625 C CA . ALA A 1 78 ? 11.975 3.662 -10.588 1.00 93.06 78 ALA A CA 1
ATOM 626 C C . ALA A 1 78 ? 11.295 2.838 -9.476 1.00 93.06 78 ALA A C 1
ATOM 628 O O . ALA A 1 78 ? 10.397 3.340 -8.801 1.00 93.06 78 ALA A O 1
ATOM 629 N N . LYS A 1 79 ? 11.752 1.603 -9.215 1.00 92.38 79 LYS A N 1
ATOM 630 C CA . LYS A 1 79 ? 11.260 0.783 -8.090 1.00 92.38 79 LYS A CA 1
ATOM 631 C C . LYS A 1 79 ? 11.569 1.415 -6.730 1.00 92.38 79 LYS A C 1
ATOM 633 O O . LYS A 1 79 ? 10.705 1.440 -5.854 1.00 92.38 79 LYS A O 1
ATOM 638 N N . GLU A 1 80 ? 12.786 1.922 -6.542 1.00 91.50 80 GLU A N 1
ATOM 639 C CA . GLU A 1 80 ? 13.196 2.599 -5.304 1.00 91.50 80 GLU A CA 1
ATOM 640 C C . GLU A 1 80 ? 12.377 3.873 -5.058 1.00 91.50 80 GLU A C 1
ATOM 642 O O . GLU A 1 80 ? 11.865 4.086 -3.955 1.00 91.50 80 GLU A O 1
ATOM 647 N N . GLU A 1 81 ? 12.192 4.694 -6.095 1.00 92.81 81 GLU A N 1
ATOM 648 C CA . GLU A 1 81 ? 11.344 5.887 -6.042 1.00 92.81 81 GLU A CA 1
ATOM 6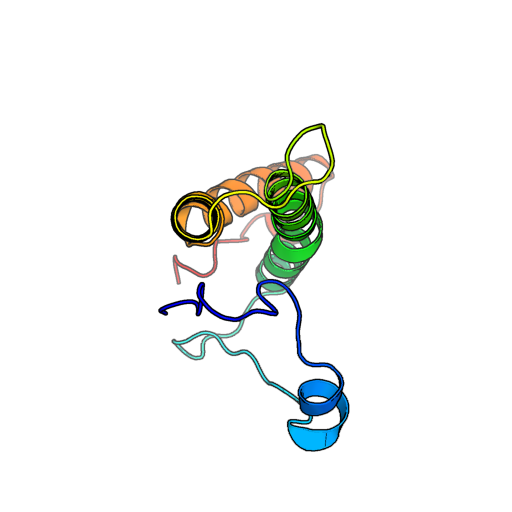49 C C . GLU A 1 81 ? 9.882 5.529 -5.758 1.00 92.81 81 GLU A C 1
ATOM 651 O O . GLU A 1 81 ? 9.237 6.189 -4.938 1.00 92.81 81 GLU A O 1
ATOM 656 N N . PHE A 1 82 ? 9.364 4.457 -6.360 1.00 93.31 82 PHE A N 1
ATOM 657 C CA . PHE A 1 82 ? 8.017 3.967 -6.089 1.00 93.31 82 PHE A CA 1
ATOM 658 C C . PHE A 1 82 ? 7.839 3.575 -4.625 1.00 93.31 82 PHE A C 1
ATOM 660 O O . PHE A 1 82 ? 6.899 4.036 -3.982 1.00 93.31 82 PHE A O 1
ATOM 667 N N . ILE A 1 83 ? 8.751 2.773 -4.067 1.00 90.44 83 ILE A N 1
ATOM 668 C CA . ILE A 1 83 ? 8.684 2.391 -2.652 1.00 90.44 83 ILE A CA 1
ATOM 669 C C . ILE A 1 83 ? 8.709 3.642 -1.781 1.00 90.44 83 ILE A C 1
ATOM 671 O O . ILE A 1 83 ? 7.832 3.821 -0.944 1.00 90.44 83 ILE A O 1
ATOM 675 N N . LYS A 1 84 ? 9.647 4.558 -2.032 1.00 89.25 84 LYS A N 1
ATOM 676 C CA . LYS A 1 84 ? 9.782 5.791 -1.252 1.00 89.25 84 LYS A CA 1
ATOM 677 C C . LYS A 1 84 ? 8.520 6.661 -1.277 1.00 89.25 84 LYS A C 1
ATOM 679 O O . LYS A 1 84 ? 8.197 7.282 -0.271 1.00 89.25 84 LYS A O 1
ATOM 684 N N . THR A 1 85 ? 7.838 6.745 -2.418 1.00 91.44 85 THR A N 1
ATOM 685 C CA . THR A 1 85 ? 6.733 7.699 -2.630 1.00 91.44 85 THR A CA 1
ATOM 686 C C . THR A 1 85 ? 5.345 7.105 -2.420 1.00 91.44 85 THR A C 1
ATOM 688 O O . THR A 1 85 ? 4.419 7.829 -2.058 1.00 91.44 85 THR A O 1
ATOM 691 N N . ARG A 1 86 ? 5.175 5.804 -2.660 1.00 92.75 86 ARG A N 1
ATOM 692 C CA . ARG A 1 86 ? 3.878 5.116 -2.619 1.00 92.75 86 ARG A CA 1
ATOM 693 C C . ARG A 1 86 ? 3.777 4.124 -1.470 1.00 92.75 86 ARG A C 1
ATOM 695 O O . ARG A 1 86 ? 2.677 3.889 -0.985 1.00 92.75 86 ARG A O 1
ATOM 702 N N . VAL A 1 87 ? 4.893 3.560 -1.011 1.00 87.31 87 VAL A N 1
ATOM 703 C CA . VAL A 1 87 ? 4.908 2.496 -0.002 1.00 87.31 87 VAL A CA 1
ATOM 704 C C . VAL A 1 87 ? 5.510 3.024 1.295 1.00 87.31 87 VAL A C 1
ATOM 706 O O . VAL A 1 87 ? 6.712 2.973 1.534 1.00 87.31 87 VAL A O 1
ATOM 709 N N . GLY A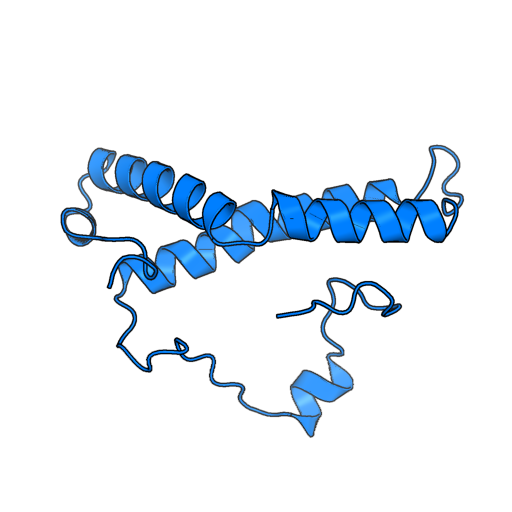 1 88 ? 4.658 3.525 2.184 1.00 87.69 88 GLY A N 1
ATOM 710 C CA . GLY A 1 88 ? 5.122 3.997 3.481 1.00 87.69 88 GLY A CA 1
ATOM 711 C C . GLY A 1 88 ? 4.040 4.653 4.315 1.00 87.69 88 GLY A C 1
ATOM 712 O O . GLY A 1 88 ? 2.894 4.792 3.884 1.00 87.69 88 GLY A O 1
ATOM 713 N N . LYS A 1 89 ? 4.445 5.076 5.517 1.00 90.75 89 LYS A N 1
ATOM 714 C CA . LYS A 1 89 ? 3.575 5.733 6.494 1.00 90.75 89 LYS A CA 1
ATOM 715 C C . LYS A 1 89 ? 2.842 6.925 5.880 1.00 90.75 89 LYS A C 1
ATOM 717 O O . LYS A 1 89 ? 1.624 6.963 5.927 1.00 90.75 89 LYS A O 1
ATOM 722 N N . GLU A 1 90 ? 3.569 7.853 5.264 1.00 92.88 90 GLU A N 1
ATOM 723 C CA . GLU A 1 90 ? 2.998 9.099 4.734 1.00 92.88 90 GLU A CA 1
ATOM 724 C C . GLU A 1 90 ? 1.949 8.846 3.641 1.00 92.88 90 GLU A C 1
ATOM 726 O O . GLU A 1 90 ? 0.850 9.399 3.689 1.00 92.88 90 GLU A O 1
ATOM 731 N N . ALA A 1 91 ? 2.258 7.965 2.683 1.00 93.62 91 ALA A N 1
ATOM 732 C CA . ALA A 1 91 ? 1.336 7.600 1.609 1.00 93.62 91 ALA A CA 1
ATOM 733 C C . ALA A 1 91 ? 0.075 6.912 2.155 1.00 93.62 91 ALA A C 1
ATOM 735 O O . ALA A 1 91 ? -1.041 7.254 1.759 1.00 93.62 91 ALA A O 1
ATOM 736 N N . PHE A 1 92 ? 0.248 5.988 3.107 1.00 94.94 92 PHE A N 1
ATOM 737 C CA . PHE A 1 92 ? -0.871 5.307 3.746 1.00 94.94 92 PHE A CA 1
ATOM 738 C C . PHE A 1 92 ? -1.729 6.258 4.585 1.00 94.94 92 PHE A C 1
ATOM 740 O O . PHE A 1 92 ? -2.948 6.190 4.520 1.00 94.94 92 PHE A O 1
ATOM 747 N N . GLU A 1 93 ? -1.126 7.157 5.362 1.00 95.56 93 GLU A N 1
ATOM 748 C CA . GLU A 1 93 ? -1.862 8.106 6.203 1.00 95.56 93 GLU A CA 1
ATOM 749 C C . GLU A 1 93 ? -2.679 9.090 5.378 1.00 95.56 93 GLU A C 1
ATOM 751 O O . GLU A 1 93 ? -3.830 9.367 5.718 1.00 95.56 93 GLU A O 1
ATOM 756 N N . LYS A 1 94 ? -2.119 9.561 4.259 1.00 95.38 94 LYS A N 1
ATOM 757 C CA . LYS A 1 94 ? -2.863 10.372 3.298 1.00 95.38 94 LYS A CA 1
ATOM 758 C C . LYS A 1 94 ? -4.097 9.622 2.796 1.00 95.38 94 LYS A C 1
ATOM 760 O O . LYS A 1 94 ? -5.197 10.163 2.862 1.00 95.38 94 LYS A O 1
ATOM 765 N N . TYR A 1 95 ? -3.921 8.378 2.349 1.00 96.69 95 TYR A N 1
ATOM 766 C CA . TYR A 1 95 ? -5.034 7.540 1.905 1.00 96.69 95 TYR A CA 1
ATOM 767 C C . TYR A 1 95 ? -6.061 7.303 3.019 1.00 96.69 95 TYR A C 1
ATOM 769 O O . TYR A 1 95 ? -7.256 7.472 2.800 1.00 96.69 95 TYR A O 1
ATOM 777 N N . PHE A 1 96 ? -5.602 6.946 4.220 1.00 97.06 96 PHE A N 1
ATOM 778 C CA . PHE A 1 96 ? -6.452 6.641 5.367 1.00 97.06 96 PHE A CA 1
ATOM 779 C C . PHE A 1 96 ? -7.368 7.814 5.716 1.00 97.06 96 PHE A C 1
ATOM 781 O O . PHE A 1 96 ? -8.555 7.607 5.947 1.00 97.06 96 PHE A O 1
ATOM 788 N N . ASN A 1 97 ? -6.834 9.038 5.731 1.00 96.38 97 ASN A N 1
ATOM 789 C CA . ASN A 1 97 ? -7.613 10.230 6.056 1.00 96.38 97 ASN A CA 1
ATOM 790 C C . ASN A 1 97 ? -8.687 10.507 4.997 1.00 96.38 97 ASN A C 1
ATOM 792 O O . ASN A 1 97 ? -9.850 10.671 5.350 1.00 96.38 97 ASN A O 1
ATOM 796 N N . THR A 1 98 ? -8.332 10.453 3.709 1.00 96.94 98 THR A N 1
ATOM 797 C CA . THR A 1 98 ? -9.309 10.611 2.620 1.00 96.94 98 THR A CA 1
ATOM 798 C C . THR A 1 98 ? -10.372 9.512 2.646 1.00 96.94 98 THR A C 1
ATOM 800 O O . THR A 1 98 ? -11.558 9.782 2.481 1.00 96.94 98 THR A O 1
ATOM 803 N N . PHE A 1 99 ? -9.975 8.263 2.887 1.00 97.44 99 PHE A N 1
ATOM 804 C CA . PHE A 1 99 ? -10.911 7.146 2.960 1.00 97.44 99 PHE A CA 1
ATOM 805 C C . PHE A 1 99 ? -11.838 7.252 4.180 1.00 97.44 99 PHE A C 1
ATOM 807 O O . PHE A 1 99 ? -13.027 6.962 4.073 1.00 97.44 99 PHE A O 1
ATOM 814 N N . LYS A 1 100 ? -11.329 7.732 5.323 1.00 97.12 100 LYS A N 1
ATOM 815 C CA . LYS A 1 100 ? -12.142 8.034 6.507 1.00 97.12 100 LYS A CA 1
ATOM 816 C C . LYS A 1 100 ? -13.199 9.095 6.200 1.00 97.12 100 LYS A C 1
ATOM 818 O O . LYS A 1 100 ? -14.354 8.889 6.551 1.00 97.12 100 LYS A O 1
ATOM 823 N N . GLU A 1 101 ? -12.828 10.194 5.548 1.00 97.31 101 GLU A N 1
ATOM 824 C CA . GLU A 1 101 ? -13.778 11.245 5.145 1.00 97.31 101 GLU A CA 1
ATOM 825 C C . GLU A 1 101 ? -14.892 10.667 4.261 1.00 97.31 101 GLU A C 1
ATOM 827 O O . GLU A 1 101 ? -16.066 10.793 4.595 1.00 97.31 101 GLU A O 1
ATOM 832 N N . GLN A 1 102 ? -14.532 9.896 3.229 1.00 97.19 102 GLN A N 1
ATOM 833 C CA . GLN A 1 102 ? -15.501 9.228 2.348 1.00 97.19 102 GLN A CA 1
ATOM 834 C C . GLN A 1 102 ? -16.456 8.294 3.103 1.00 97.19 102 GLN A C 1
ATOM 836 O O . GLN A 1 102 ? -17.633 8.187 2.763 1.00 97.19 102 GLN A O 1
ATOM 841 N N . LYS A 1 103 ? -15.955 7.588 4.120 1.00 97.56 103 LYS A N 1
ATOM 842 C CA . LYS A 1 103 ? -16.757 6.695 4.961 1.00 97.56 103 LYS A CA 1
ATOM 843 C C . LYS A 1 103 ? -17.735 7.456 5.852 1.00 97.56 103 LYS A C 1
ATOM 845 O O . LYS A 1 103 ? -18.881 7.035 5.996 1.00 97.56 103 LYS A O 1
ATOM 850 N N . LEU A 1 104 ? -17.304 8.582 6.411 1.00 96.94 104 LEU A N 1
ATOM 851 C CA . LEU A 1 104 ? -18.168 9.450 7.208 1.00 96.94 104 LEU A CA 1
ATOM 852 C C . LEU A 1 104 ? -19.246 10.119 6.350 1.00 96.94 104 LEU A C 1
ATOM 854 O O . LEU A 1 104 ? -20.394 10.185 6.785 1.00 96.94 104 LEU A O 1
ATOM 858 N N . ASP A 1 105 ? -18.919 10.513 5.118 1.00 97.50 105 ASP A N 1
ATOM 859 C CA . ASP A 1 105 ? -19.870 11.116 4.175 1.00 97.50 105 ASP A CA 1
ATOM 860 C C . ASP A 1 105 ? -21.033 10.176 3.820 1.00 97.50 105 ASP A C 1
ATOM 862 O O . ASP A 1 105 ? -22.162 10.625 3.616 1.00 97.50 105 ASP A O 1
ATOM 866 N N . ILE A 1 106 ? -20.789 8.861 3.789 1.00 96.75 106 ILE A N 1
ATOM 867 C CA . ILE A 1 106 ? -21.838 7.849 3.577 1.00 96.75 106 ILE A CA 1
ATOM 868 C C . ILE A 1 106 ? -22.511 7.382 4.880 1.00 96.75 106 ILE A C 1
ATOM 870 O O . ILE A 1 106 ? -23.328 6.461 4.849 1.00 96.75 106 ILE A O 1
ATOM 874 N N . GLY A 1 107 ? -22.180 7.996 6.019 1.00 95.94 107 GLY A N 1
ATOM 875 C CA . GLY A 1 107 ? -22.792 7.717 7.320 1.00 95.94 107 GLY A CA 1
ATOM 876 C C . GLY A 1 107 ? -22.274 6.463 8.031 1.00 95.94 107 GLY A C 1
ATOM 877 O O . GLY A 1 107 ? -22.967 5.931 8.900 1.00 95.94 107 GLY A O 1
ATOM 878 N N . ASP A 1 108 ? -21.080 5.966 7.694 1.00 95.38 108 ASP A N 1
ATOM 879 C CA . ASP A 1 108 ? -20.486 4.806 8.367 1.00 95.38 108 ASP A CA 1
ATOM 880 C C . ASP A 1 108 ? -19.898 5.203 9.736 1.00 95.38 108 ASP A C 1
ATOM 882 O O . ASP A 1 108 ? -18.719 5.539 9.875 1.00 95.38 108 ASP A O 1
ATOM 886 N N . GLY A 1 109 ? -20.739 5.154 10.775 1.00 93.44 109 GLY A N 1
ATOM 887 C CA . GLY A 1 109 ? -20.375 5.524 12.149 1.00 93.44 109 GLY A CA 1
ATOM 888 C C . GLY A 1 109 ? -19.224 4.708 12.755 1.00 93.44 109 GLY A C 1
ATOM 889 O O . GLY A 1 109 ? -18.600 5.157 13.716 1.00 93.44 109 GLY A O 1
ATOM 890 N N . ALA A 1 110 ? -18.858 3.553 12.179 1.00 92.62 110 ALA A N 1
ATOM 891 C CA . ALA A 1 110 ? -17.684 2.794 12.620 1.00 92.62 110 ALA A CA 1
ATOM 892 C C . ALA A 1 110 ? -16.362 3.564 12.412 1.00 92.62 110 ALA A C 1
ATOM 894 O O . ALA A 1 110 ? -15.337 3.211 13.004 1.00 92.62 110 ALA A O 1
ATOM 895 N N . TRP A 1 111 ? -16.382 4.620 11.590 1.00 96.75 111 TRP A N 1
ATOM 896 C CA . TRP A 1 111 ? -15.216 5.428 11.241 1.0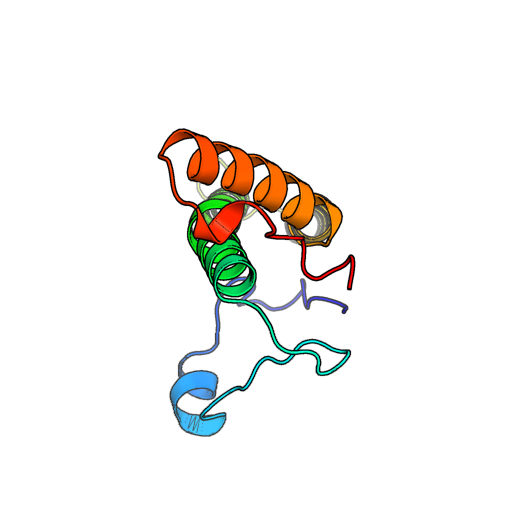0 96.75 111 TRP A CA 1
ATOM 897 C C . TRP A 1 111 ? -15.052 6.704 12.066 1.00 96.75 111 TRP A C 1
ATOM 899 O O . TRP A 1 111 ? -13.985 7.316 11.998 1.00 96.75 111 TRP A O 1
ATOM 909 N N . GLU A 1 112 ? -16.036 7.096 12.882 1.00 95.25 112 GLU A N 1
ATOM 910 C CA . GLU A 1 112 ? -16.030 8.372 13.622 1.00 95.25 112 GLU A CA 1
ATOM 911 C C . GLU A 1 112 ? -14.751 8.535 14.460 1.00 95.25 112 GLU A C 1
ATOM 913 O O . GLU A 1 112 ? -13.981 9.491 14.298 1.00 95.25 112 GLU A O 1
ATOM 918 N N . TYR A 1 113 ? -14.431 7.502 15.239 1.00 93.50 113 TYR A N 1
ATOM 919 C CA . TYR A 1 113 ? -13.245 7.443 16.097 1.00 93.50 113 TYR A CA 1
ATOM 920 C C . TYR A 1 113 ? -12.077 6.662 15.481 1.00 93.50 113 TYR A C 1
ATOM 922 O O . TYR A 1 113 ? -11.108 6.349 16.173 1.00 93.50 113 TYR A O 1
ATOM 930 N N . ALA A 1 114 ? -12.140 6.327 14.188 1.00 94.69 114 ALA A N 1
ATOM 931 C CA . ALA A 1 114 ? -11.053 5.613 13.530 1.00 94.69 114 ALA A CA 1
ATOM 932 C C . ALA A 1 114 ? -9.795 6.492 13.455 1.00 94.69 114 ALA A C 1
ATOM 934 O O . ALA A 1 114 ? -9.858 7.664 13.069 1.00 94.69 114 ALA A O 1
ATOM 935 N N . VAL A 1 115 ? -8.649 5.907 13.803 1.00 93.81 115 VAL A N 1
ATOM 936 C CA . VAL A 1 115 ? -7.327 6.546 13.764 1.00 93.81 115 VAL A CA 1
ATOM 937 C C . VAL A 1 115 ? -6.350 5.679 12.982 1.00 93.81 115 VAL A C 1
ATOM 939 O O . VAL A 1 115 ? -6.455 4.445 12.997 1.00 93.81 115 VAL A O 1
ATOM 942 N N . SER A 1 116 ? -5.383 6.317 12.320 1.00 91.56 116 SER A N 1
ATOM 943 C CA . SER A 1 116 ? -4.314 5.597 11.626 1.00 91.56 116 SER A CA 1
ATOM 944 C C . SER A 1 116 ? -3.541 4.706 12.621 1.00 91.56 116 SER A C 1
ATOM 946 O O . SER A 1 116 ? -3.325 5.101 13.773 1.00 91.56 116 SER A O 1
ATOM 948 N N . PRO A 1 117 ? -3.100 3.506 12.200 1.00 88.50 117 PRO A N 1
ATOM 949 C CA . PRO A 1 117 ? -2.403 2.548 13.055 1.00 88.50 117 PRO A CA 1
ATOM 950 C C . PRO A 1 117 ? -1.038 3.049 13.558 1.00 88.50 117 PRO A C 1
ATOM 952 O O . PRO A 1 117 ? -0.460 2.409 14.430 1.00 88.50 117 PRO A O 1
ATOM 955 N N . TYR A 1 118 ? -0.532 4.179 13.050 1.00 86.62 118 TYR A N 1
ATOM 956 C CA . TYR A 1 118 ? 0.736 4.785 13.470 1.00 86.62 118 TYR A CA 1
ATOM 957 C C . TYR A 1 118 ? 0.625 5.775 14.641 1.00 86.62 118 TYR A C 1
ATOM 959 O O . TYR A 1 118 ? 1.657 6.244 15.119 1.00 86.62 118 TYR A O 1
ATOM 967 N N . TRP A 1 119 ? -0.588 6.119 15.085 1.00 76.38 119 TRP A N 1
ATOM 968 C CA . TRP A 1 119 ? -0.828 7.101 16.160 1.00 76.38 119 TRP A CA 1
ATOM 969 C C . TRP A 1 119 ? -1.175 6.462 17.511 1.00 76.38 119 TRP A C 1
ATOM 971 O O . TRP A 1 119 ? -1.557 7.166 18.443 1.00 76.38 119 TRP A O 1
ATOM 981 N N . LEU A 1 120 ? -1.059 5.134 17.613 1.00 60.06 120 LEU A N 1
ATOM 982 C CA . LEU A 1 120 ? -1.379 4.341 18.801 1.00 60.06 120 LEU A CA 1
ATOM 983 C C . LEU A 1 120 ? -0.145 3.614 19.298 1.00 60.06 120 LEU A C 1
ATOM 985 O O . LEU A 1 120 ? 0.220 3.805 20.474 1.00 60.06 120 LEU A O 1
#

Foldseek 3Di:
DDDPLPDPQVPDDPCVCVVPPPPDDDDADPVNDDDDPLQVVLVVCLVPPPVNVVVVVLVVVQADPVRHGDDPVVNSVSSVVCCVPCNDDVNSQVSSVVVLVVCVVVPNPSSPPDDHPVVD